Protein AF-G0PKA6-F1 (afdb_monomer)

Radius of gyration: 17.85 Å; Cα contacts (8 Å, |Δi|>4): 257; chains: 1; bounding box: 42×34×49 Å

Structure (mmCIF, N/CA/C/O backbone):
data_AF-G0PKA6-F1
#
_entry.id   AF-G0PKA6-F1
#
loop_
_atom_site.group_PDB
_atom_site.id
_atom_site.type_symbol
_atom_site.label_atom_id
_atom_site.label_alt_id
_atom_site.label_comp_id
_atom_site.label_asym_id
_atom_site.label_entity_id
_atom_site.label_seq_id
_atom_site.pdbx_PDB_ins_code
_atom_site.Cartn_x
_atom_site.Cartn_y
_atom_site.Cartn_z
_atom_site.occupancy
_atom_site.B_iso_or_equiv
_atom_site.auth_seq_id
_atom_site.auth_comp_id
_atom_site.auth_asym_id
_atom_site.auth_atom_id
_atom_site.pdbx_PDB_model_num
ATOM 1 N N . MET A 1 1 ? 7.056 3.929 -0.439 1.00 62.03 1 MET A N 1
ATOM 2 C CA . MET A 1 1 ? 6.923 2.504 -0.046 1.00 62.03 1 MET A CA 1
ATOM 3 C C . MET A 1 1 ? 7.456 1.640 -1.168 1.00 62.03 1 MET A C 1
ATOM 5 O O . MET A 1 1 ? 6.986 1.829 -2.283 1.00 62.03 1 MET A O 1
ATOM 9 N N . ASN A 1 2 ? 8.349 0.700 -0.848 1.00 63.84 2 ASN A N 1
ATOM 10 C CA . ASN A 1 2 ? 8.712 -0.444 -1.685 1.00 63.84 2 ASN A CA 1
ATOM 11 C C . ASN A 1 2 ? 7.593 -1.488 -1.541 1.00 63.84 2 ASN A C 1
ATOM 13 O O . ASN A 1 2 ? 7.493 -2.137 -0.491 1.00 63.84 2 ASN A O 1
ATOM 17 N N . PRO A 1 3 ? 6.667 -1.600 -2.510 1.00 71.62 3 PRO A N 1
ATOM 18 C CA . PRO A 1 3 ? 5.534 -2.492 -2.366 1.00 71.62 3 PRO A CA 1
ATOM 19 C C . PRO A 1 3 ? 6.001 -3.958 -2.376 1.00 71.62 3 PRO A C 1
ATOM 21 O O . PRO A 1 3 ? 6.909 -4.326 -3.129 1.00 71.62 3 PRO A O 1
ATOM 24 N N . PRO A 1 4 ? 5.334 -4.837 -1.614 1.00 77.25 4 PRO A N 1
ATOM 25 C CA . PRO A 1 4 ? 5.363 -6.267 -1.872 1.00 77.25 4 PRO A CA 1
ATOM 26 C C . PRO A 1 4 ? 4.979 -6.545 -3.318 1.00 77.25 4 PRO A C 1
ATOM 28 O O . PRO A 1 4 ? 4.062 -5.912 -3.844 1.00 77.25 4 PRO A O 1
ATOM 31 N N . VAL A 1 5 ? 5.570 -7.579 -3.916 1.00 77.31 5 VAL A N 1
ATOM 32 C CA . VAL A 1 5 ? 5.186 -8.039 -5.264 1.00 77.31 5 VAL A CA 1
ATOM 33 C C . VAL A 1 5 ? 3.672 -8.287 -5.359 1.00 77.31 5 VAL A C 1
ATOM 35 O O . VAL A 1 5 ? 3.045 -7.964 -6.361 1.00 77.31 5 VAL A O 1
ATOM 38 N N . MET A 1 6 ? 3.044 -8.757 -4.276 1.00 78.75 6 MET A N 1
ATOM 39 C CA . MET A 1 6 ? 1.595 -8.994 -4.210 1.00 78.75 6 MET A CA 1
ATOM 40 C C . MET A 1 6 ? 0.718 -7.737 -4.338 1.00 78.75 6 MET A C 1
ATOM 42 O O . MET A 1 6 ? -0.480 -7.877 -4.564 1.00 78.75 6 MET A O 1
ATOM 46 N N . TYR A 1 7 ? 1.261 -6.530 -4.151 1.00 84.25 7 TYR A N 1
ATOM 47 C CA . TYR A 1 7 ? 0.507 -5.276 -4.313 1.00 84.25 7 TYR A CA 1
ATOM 48 C C . TYR A 1 7 ? 0.660 -4.679 -5.709 1.00 84.25 7 TYR A C 1
ATOM 50 O O . TYR A 1 7 ? 0.092 -3.643 -6.021 1.00 84.25 7 TYR A O 1
ATOM 58 N N . THR A 1 8 ? 1.394 -5.341 -6.581 1.00 82.31 8 THR A N 1
ATOM 59 C CA . THR A 1 8 ? 1.688 -4.853 -7.924 1.00 82.31 8 THR A CA 1
ATOM 60 C C . THR A 1 8 ? 1.132 -5.822 -8.954 1.00 82.31 8 THR A C 1
ATOM 62 O O . THR A 1 8 ? 0.669 -6.895 -8.580 1.00 82.31 8 THR A O 1
ATOM 65 N N . TYR A 1 9 ? 1.127 -5.466 -10.234 1.00 83.88 9 TYR A N 1
ATOM 66 C CA . TYR A 1 9 ? 0.543 -6.328 -11.261 1.00 83.88 9 TYR A CA 1
ATOM 67 C C . TYR A 1 9 ? 1.453 -6.503 -12.474 1.00 83.88 9 TYR A C 1
ATOM 69 O O . TYR A 1 9 ? 2.314 -5.669 -12.757 1.00 83.88 9 TYR A O 1
ATOM 77 N N . HIS A 1 10 ? 1.2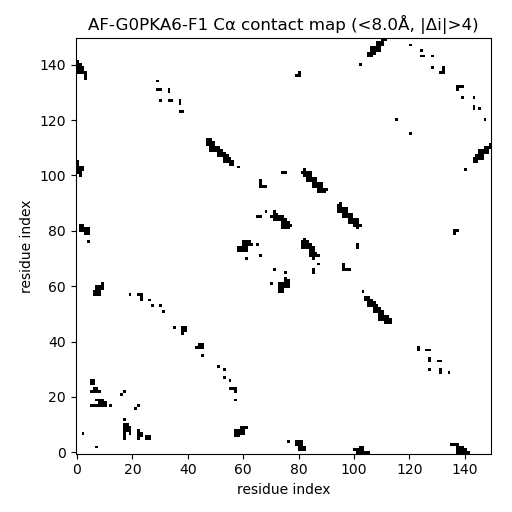73 -7.612 -13.189 1.00 78.50 10 HIS A N 1
ATOM 78 C CA . HIS A 1 10 ? 1.964 -7.878 -14.447 1.00 78.50 10 HIS A CA 1
ATOM 79 C C . HIS A 1 10 ? 1.114 -8.811 -15.308 1.00 78.50 10 HIS A C 1
ATOM 81 O O . HIS A 1 10 ? 0.792 -9.928 -14.903 1.00 78.50 10 HIS A O 1
ATOM 87 N N . GLU A 1 11 ? 0.793 -8.376 -16.523 1.00 67.88 11 GLU A N 1
ATOM 88 C CA . GLU A 1 11 ? -0.236 -9.004 -17.365 1.00 67.88 11 GLU A CA 1
ATOM 89 C C . GLU A 1 11 ? 0.107 -10.433 -17.836 1.00 67.88 11 GLU A C 1
ATOM 91 O O . GLU A 1 11 ? -0.789 -11.198 -18.178 1.00 67.88 11 GLU A O 1
ATOM 96 N N . ASN A 1 12 ? 1.386 -10.831 -17.792 1.00 63.97 12 ASN A N 1
ATOM 97 C CA . ASN A 1 12 ? 1.871 -12.107 -18.345 1.00 63.97 12 ASN A CA 1
ATOM 98 C C . ASN A 1 12 ? 2.467 -13.111 -17.327 1.00 63.97 12 ASN A C 1
ATOM 100 O O . ASN A 1 12 ? 3.247 -13.973 -17.729 1.00 63.97 12 ASN A O 1
ATOM 104 N N . ILE A 1 13 ? 2.159 -13.023 -16.024 1.00 57.66 13 ILE A N 1
ATOM 105 C CA . ILE A 1 13 ? 2.644 -14.013 -15.031 1.00 57.66 13 ILE A CA 1
ATOM 106 C C . ILE A 1 13 ? 1.547 -15.049 -14.725 1.00 57.66 13 ILE A C 1
ATOM 108 O O . ILE A 1 13 ? 0.480 -14.709 -14.217 1.00 57.66 13 ILE A O 1
ATOM 112 N N . THR A 1 14 ? 1.811 -16.329 -15.000 1.00 48.88 14 THR A N 1
ATOM 113 C CA . THR A 1 14 ? 0.993 -17.472 -14.535 1.00 48.88 14 THR A CA 1
ATOM 114 C C . THR A 1 14 ? 1.142 -17.717 -13.010 1.00 48.88 14 THR A C 1
ATOM 116 O O . THR A 1 14 ? 2.187 -17.393 -12.464 1.00 48.88 14 THR A O 1
ATOM 119 N N . PRO A 1 15 ? 0.126 -18.304 -12.334 1.00 47.38 15 PRO A N 1
ATOM 120 C CA . PRO A 1 15 ? -0.284 -18.157 -10.919 1.00 47.38 15 PRO A CA 1
ATOM 121 C C . PRO A 1 15 ? 0.749 -17.959 -9.783 1.00 47.38 15 PRO A C 1
ATOM 123 O O . PRO A 1 15 ? 1.852 -18.492 -9.848 1.00 47.38 15 PRO A O 1
ATOM 126 N N . PRO A 1 16 ? 0.330 -17.325 -8.658 1.00 44.84 16 PRO A N 1
ATOM 127 C CA . PRO A 1 16 ? -1.041 -16.916 -8.342 1.00 44.84 16 PRO A CA 1
ATOM 128 C C . PRO A 1 16 ? -1.265 -15.495 -8.865 1.00 44.84 16 PRO A C 1
ATOM 130 O O . PRO A 1 16 ? -0.544 -14.582 -8.489 1.00 44.84 16 PRO A O 1
ATOM 133 N N . GLN A 1 17 ? -2.190 -15.335 -9.809 1.00 51.94 17 GLN A N 1
ATOM 134 C CA . GLN A 1 17 ? -2.265 -14.188 -10.720 1.00 51.94 17 GLN A CA 1
ATOM 135 C C . GLN A 1 17 ? -2.189 -12.831 -10.001 1.00 51.94 17 GLN A C 1
ATOM 137 O O . GLN A 1 17 ? -2.939 -12.568 -9.066 1.00 51.94 17 GLN A O 1
ATOM 142 N N . VAL A 1 18 ? -1.302 -11.959 -10.484 1.00 66.12 18 VAL A N 1
ATOM 143 C CA . VAL A 1 18 ? -1.181 -10.555 -10.071 1.00 66.12 18 VAL A CA 1
ATOM 144 C C . VAL A 1 18 ? -1.849 -9.701 -11.144 1.00 66.12 18 VAL A C 1
ATOM 146 O O . VAL A 1 18 ? -1.193 -8.983 -11.895 1.00 66.12 18 VAL A O 1
ATOM 149 N N . ASP A 1 19 ? -3.166 -9.867 -11.296 1.00 77.31 19 ASP A N 1
ATOM 150 C CA . ASP A 1 19 ? -3.973 -8.893 -12.027 1.00 77.31 19 ASP A CA 1
ATOM 151 C C . ASP A 1 19 ? -4.146 -7.629 -11.169 1.00 77.31 19 ASP A C 1
ATOM 153 O O . ASP A 1 19 ? -4.027 -7.656 -9.938 1.00 77.31 19 ASP A O 1
ATOM 157 N N . LYS A 1 20 ? -4.408 -6.495 -11.822 1.00 85.75 20 LYS A N 1
ATOM 158 C CA . LYS A 1 20 ? -4.499 -5.199 -11.143 1.00 85.75 20 LYS A CA 1
ATOM 159 C C . LYS A 1 20 ? -5.581 -5.178 -10.058 1.00 85.75 20 LYS A C 1
ATOM 161 O O . LYS A 1 20 ? -5.372 -4.590 -9.000 1.00 85.75 20 LYS A O 1
ATOM 166 N N . ASN A 1 21 ? -6.715 -5.842 -10.274 1.00 87.81 21 ASN A N 1
ATOM 167 C CA . ASN A 1 21 ? -7.798 -5.873 -9.292 1.00 87.81 21 ASN A CA 1
ATOM 168 C C . ASN A 1 21 ? -7.416 -6.722 -8.080 1.00 87.81 21 ASN A C 1
ATOM 170 O O . ASN A 1 21 ? -7.645 -6.303 -6.948 1.00 87.81 21 ASN A O 1
ATOM 174 N N . PHE A 1 22 ? -6.799 -7.883 -8.294 1.00 85.25 22 PHE A N 1
ATOM 175 C CA . PHE A 1 22 ? -6.291 -8.722 -7.218 1.00 85.25 22 PHE A CA 1
ATOM 176 C C . PHE A 1 22 ? -5.294 -7.955 -6.349 1.00 85.25 22 PHE A C 1
ATOM 178 O O . PHE A 1 22 ? -5.468 -7.901 -5.133 1.00 85.25 22 PHE A O 1
ATOM 185 N N . ALA A 1 23 ? -4.305 -7.302 -6.961 1.00 85.75 23 ALA A N 1
ATOM 186 C CA . ALA A 1 23 ? -3.308 -6.501 -6.256 1.00 85.75 23 ALA A CA 1
ATOM 187 C C . ALA A 1 23 ? -3.948 -5.370 -5.428 1.00 85.75 23 ALA A C 1
ATOM 189 O O . ALA A 1 23 ? -3.614 -5.171 -4.256 1.00 85.75 23 ALA A O 1
ATOM 190 N N . TYR A 1 24 ? -4.942 -4.686 -6.005 1.00 88.44 24 TYR A N 1
ATOM 191 C CA . TYR A 1 24 ? -5.721 -3.653 -5.326 1.00 88.44 24 TYR A CA 1
ATOM 192 C C . T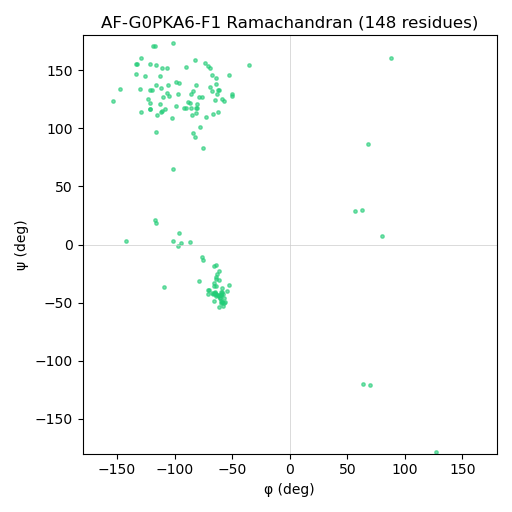YR A 1 24 ? -6.493 -4.195 -4.116 1.00 88.44 24 TYR A C 1
ATOM 194 O O . TYR A 1 24 ? -6.350 -3.689 -2.999 1.00 88.44 24 TYR A O 1
ATOM 202 N N . TYR A 1 25 ? -7.295 -5.247 -4.309 1.00 87.69 25 TYR A N 1
ATOM 203 C CA . TYR A 1 25 ? -8.089 -5.844 -3.234 1.00 87.69 25 TYR A CA 1
ATOM 204 C C . TYR A 1 25 ? -7.211 -6.477 -2.162 1.00 87.69 25 TYR A C 1
ATOM 206 O O . TYR A 1 25 ? -7.557 -6.430 -0.980 1.00 87.69 25 TYR A O 1
ATOM 214 N N . LYS A 1 26 ? -6.056 -7.020 -2.548 1.00 86.69 26 LYS A N 1
ATOM 215 C CA . LYS A 1 26 ? -5.090 -7.579 -1.615 1.00 86.69 26 LYS A CA 1
ATOM 216 C C . LYS A 1 26 ? -4.500 -6.500 -0.714 1.00 86.69 26 LYS A C 1
ATOM 218 O O . LYS A 1 26 ? -4.525 -6.669 0.504 1.00 86.69 26 LYS A O 1
ATOM 223 N N . CYS A 1 27 ? -4.050 -5.384 -1.290 1.00 86.50 27 CYS A N 1
ATOM 224 C CA . CYS A 1 27 ? -3.581 -4.230 -0.525 1.00 86.50 27 CYS A CA 1
ATOM 225 C C . CYS A 1 27 ? -4.672 -3.731 0.437 1.00 86.50 27 CYS A C 1
ATOM 227 O O . CYS A 1 27 ? -4.436 -3.636 1.640 1.00 86.50 27 CYS A O 1
ATOM 229 N N . LYS A 1 28 ? -5.902 -3.525 -0.056 1.00 88.19 28 LYS A N 1
ATOM 230 C CA . LYS A 1 28 ? -7.045 -3.114 0.776 1.00 88.19 28 LYS A CA 1
ATOM 231 C C . LYS A 1 28 ? -7.337 -4.069 1.930 1.00 88.19 28 LYS A C 1
ATOM 233 O O . LYS A 1 28 ? -7.556 -3.620 3.052 1.00 88.19 28 LYS A O 1
ATOM 238 N N . SER A 1 29 ? -7.351 -5.371 1.660 1.00 87.88 29 SER A N 1
ATOM 239 C CA . SER A 1 29 ? -7.608 -6.394 2.674 1.00 87.88 29 SER A CA 1
ATOM 240 C C . SER A 1 29 ? -6.531 -6.393 3.756 1.00 87.88 29 SER A C 1
ATOM 242 O O . SER A 1 29 ? -6.854 -6.500 4.939 1.00 87.88 29 SER A O 1
ATOM 244 N N . ASP A 1 30 ? -5.261 -6.279 3.366 1.00 86.94 30 ASP A N 1
ATOM 245 C CA . ASP A 1 30 ? -4.146 -6.276 4.311 1.00 86.94 30 ASP A CA 1
ATOM 246 C C . ASP A 1 30 ? -4.149 -4.971 5.139 1.00 86.94 30 ASP A C 1
ATOM 248 O O . ASP A 1 30 ? -3.987 -5.033 6.356 1.00 86.94 30 ASP A O 1
ATOM 252 N N . VAL A 1 31 ? -4.466 -3.813 4.536 1.00 85.94 31 VAL A N 1
ATOM 253 C CA . VAL A 1 31 ? -4.681 -2.533 5.249 1.00 85.94 31 VAL A CA 1
ATOM 254 C C . VAL A 1 31 ? -5.819 -2.636 6.262 1.00 85.94 31 VAL A C 1
ATOM 256 O O . VAL A 1 31 ? -5.626 -2.304 7.431 1.00 85.94 31 VAL A O 1
ATOM 259 N N . GLN A 1 32 ? -6.984 -3.144 5.856 1.00 86.62 32 GLN A N 1
ATOM 260 C CA . GLN A 1 32 ? -8.126 -3.317 6.757 1.00 86.62 32 GLN A CA 1
ATOM 261 C C . GLN A 1 32 ? -7.787 -4.243 7.928 1.00 86.62 32 GLN A C 1
ATOM 263 O O . GLN A 1 32 ? -8.137 -3.956 9.072 1.00 86.62 32 GLN A O 1
ATOM 268 N N . SER A 1 33 ? -7.106 -5.357 7.650 1.00 88.19 33 S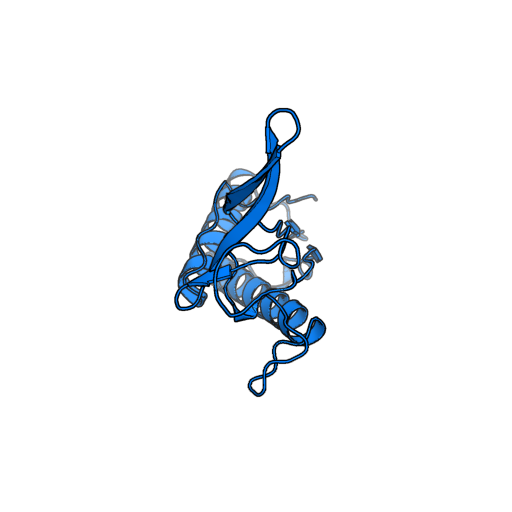ER A N 1
ATOM 269 C CA . SER A 1 33 ? -6.673 -6.297 8.682 1.00 88.19 33 SER A CA 1
ATOM 270 C C . SER A 1 33 ? -5.711 -5.634 9.669 1.00 88.19 33 SER A C 1
ATOM 272 O O . SER A 1 33 ? -5.882 -5.799 10.877 1.00 88.19 33 SER A O 1
ATOM 274 N N . SER A 1 34 ? -4.732 -4.865 9.184 1.00 87.19 34 SER A N 1
ATOM 275 C CA . SER A 1 34 ? -3.795 -4.126 10.038 1.00 87.19 34 SER A CA 1
ATOM 276 C C . SER A 1 34 ? -4.514 -3.113 10.924 1.00 87.19 34 SER A C 1
ATOM 278 O O . SER A 1 34 ? -4.280 -3.102 12.129 1.00 87.19 34 SER A O 1
ATOM 280 N N . ILE A 1 35 ? -5.449 -2.335 10.369 1.00 84.19 35 ILE A N 1
ATOM 281 C CA . ILE A 1 35 ? -6.277 -1.397 11.142 1.00 84.19 35 ILE A CA 1
ATOM 282 C C . ILE A 1 35 ? -7.048 -2.145 12.228 1.00 84.19 35 ILE A C 1
ATOM 284 O O . ILE A 1 35 ? -6.919 -1.813 13.400 1.00 84.19 35 ILE A O 1
ATOM 288 N N . ASN A 1 36 ? -7.782 -3.203 11.877 1.00 86.06 36 ASN A N 1
ATOM 289 C CA . ASN A 1 36 ? -8.582 -3.955 12.846 1.00 86.06 36 ASN A CA 1
ATOM 290 C C . ASN A 1 36 ? -7.729 -4.527 13.988 1.00 86.06 36 ASN A C 1
ATOM 292 O O . ASN A 1 36 ? -8.141 -4.471 15.145 1.00 86.06 36 ASN A O 1
ATOM 296 N N . GLN A 1 37 ? -6.538 -5.051 13.680 1.00 86.69 37 GLN A N 1
ATOM 297 C CA . GLN A 1 37 ? -5.614 -5.558 14.697 1.00 86.69 37 GLN A CA 1
ATOM 298 C C . GLN A 1 37 ? -5.123 -4.451 15.629 1.00 86.69 37 GLN A C 1
ATOM 300 O O . GLN A 1 37 ? -5.055 -4.655 16.839 1.00 86.69 37 GLN A O 1
ATOM 305 N N . VAL A 1 38 ? -4.782 -3.287 15.078 1.00 85.62 38 VAL A N 1
ATOM 306 C CA . VAL A 1 38 ? -4.317 -2.137 15.857 1.00 85.62 38 VAL A CA 1
ATOM 307 C C . VAL A 1 38 ? -5.440 -1.597 16.744 1.00 85.62 38 VAL A C 1
ATOM 309 O O . VAL A 1 38 ? -5.217 -1.361 17.929 1.00 85.62 38 VAL A O 1
ATOM 312 N N . LEU A 1 39 ? -6.666 -1.486 16.231 1.00 83.88 39 LEU A N 1
ATOM 313 C CA . LEU A 1 39 ? -7.825 -1.062 17.021 1.00 83.88 39 LEU A CA 1
ATOM 314 C C . LEU A 1 39 ? -8.104 -2.017 18.183 1.00 83.88 39 LEU A C 1
ATOM 316 O O . LEU A 1 39 ? -8.243 -1.575 19.322 1.00 83.88 39 LEU A O 1
ATOM 320 N N . GLN A 1 40 ? -8.091 -3.327 17.924 1.00 85.19 40 GLN A N 1
ATOM 321 C CA . GLN A 1 40 ? -8.250 -4.343 18.967 1.00 85.19 40 GLN A CA 1
ATOM 322 C C . GLN A 1 40 ? -7.135 -4.274 20.016 1.00 85.19 40 GLN A C 1
ATOM 324 O O . GLN A 1 40 ? -7.421 -4.328 21.210 1.00 85.19 40 GLN A O 1
ATOM 329 N N . ALA A 1 41 ? -5.877 -4.108 19.593 1.00 85.69 41 ALA A N 1
ATOM 330 C CA . ALA A 1 41 ? -4.737 -3.986 20.503 1.00 85.69 41 ALA A CA 1
ATOM 331 C C . ALA A 1 41 ? -4.846 -2.762 21.429 1.00 85.69 41 ALA A C 1
ATOM 333 O O . ALA A 1 41 ? -4.387 -2.810 22.567 1.00 85.69 41 ALA A O 1
ATOM 334 N N . ASN A 1 42 ? -5.496 -1.694 20.962 1.00 82.94 42 ASN A N 1
ATOM 335 C CA . ASN A 1 42 ? -5.718 -0.465 21.723 1.00 82.94 42 ASN A CA 1
ATOM 336 C C . ASN A 1 42 ? -7.102 -0.416 22.401 1.00 82.94 42 ASN A C 1
ATOM 338 O O . ASN A 1 42 ? -7.482 0.619 22.938 1.00 82.94 42 ASN A O 1
ATOM 342 N N . SER A 1 43 ? -7.849 -1.530 22.413 1.00 83.75 43 SER A N 1
ATOM 343 C CA . SER A 1 43 ? -9.199 -1.624 22.998 1.00 83.75 43 SER A CA 1
ATOM 344 C C . SER A 1 43 ? -10.208 -0.618 22.422 1.00 83.75 43 SER A C 1
ATOM 346 O O . SER A 1 43 ? -11.150 -0.222 23.107 1.00 83.75 43 SER A O 1
ATOM 348 N N . ILE A 1 44 ? -10.030 -0.215 21.160 1.00 78.69 44 ILE A N 1
ATOM 349 C CA . ILE A 1 44 ? -10.964 0.653 20.439 1.00 78.69 44 ILE A CA 1
ATOM 350 C C . ILE A 1 44 ? -12.021 -0.233 19.765 1.00 78.69 44 ILE A C 1
ATOM 352 O O . ILE A 1 44 ? -11.662 -1.117 18.977 1.00 78.69 44 ILE A O 1
ATOM 356 N N . PRO A 1 45 ? -13.319 -0.028 20.046 1.00 78.69 45 PRO A N 1
ATOM 357 C CA . PRO A 1 45 ? -14.381 -0.778 19.393 1.00 78.69 45 PRO A CA 1
ATOM 358 C C . PRO A 1 45 ? -14.378 -0.547 17.876 1.00 78.69 45 PRO A C 1
ATOM 360 O O . PRO A 1 45 ? -14.321 0.585 17.403 1.00 78.69 45 PRO A O 1
ATOM 363 N N . LEU A 1 46 ? -14.476 -1.620 17.084 1.00 77.31 46 LEU A N 1
ATOM 364 C CA . LEU A 1 46 ? -14.469 -1.519 15.615 1.00 77.31 46 LEU A CA 1
ATOM 365 C C . LEU A 1 46 ? -15.665 -0.725 15.067 1.00 77.31 46 LEU A C 1
ATOM 367 O O . LEU A 1 46 ? -15.591 -0.175 13.976 1.00 77.31 46 LEU A O 1
ATOM 371 N N . ASN A 1 47 ? -16.765 -0.678 15.818 1.00 79.19 47 ASN A N 1
ATOM 372 C CA . ASN A 1 47 ? -17.966 0.085 15.489 1.00 79.19 47 ASN A CA 1
ATOM 373 C C . ASN A 1 47 ? -17.819 1.590 15.747 1.00 79.19 47 ASN A C 1
ATOM 375 O O . ASN A 1 47 ? -18.691 2.331 15.313 1.00 79.19 47 ASN A O 1
ATOM 379 N N . ASP A 1 48 ? -16.760 2.034 16.428 1.00 72.31 48 ASP A N 1
ATOM 380 C CA . ASP A 1 48 ? -16.494 3.458 16.663 1.00 72.31 48 ASP A CA 1
ATOM 381 C C . ASP A 1 48 ? -15.715 4.097 15.503 1.00 72.31 48 ASP A C 1
ATOM 383 O O . ASP A 1 48 ? -15.386 5.282 15.551 1.00 72.31 48 ASP A O 1
ATOM 387 N N . ILE A 1 49 ? -15.423 3.332 14.447 1.00 74.00 49 ILE A N 1
ATOM 388 C CA . ILE A 1 49 ? -14.672 3.774 13.275 1.00 74.00 49 ILE A CA 1
ATOM 389 C C . ILE A 1 49 ? -15.425 3.413 11.994 1.00 74.00 49 ILE A C 1
ATOM 391 O O . ILE A 1 49 ? -15.906 2.295 11.814 1.00 74.00 49 ILE A O 1
ATOM 395 N N . ASN A 1 50 ? -15.505 4.377 11.078 1.00 75.19 50 ASN A N 1
ATOM 396 C CA . ASN A 1 50 ? -16.025 4.151 9.738 1.00 75.19 50 ASN A CA 1
ATOM 397 C C . ASN A 1 50 ? -15.063 3.269 8.930 1.00 75.19 50 ASN A C 1
ATOM 399 O O . ASN A 1 50 ? -13.847 3.335 9.136 1.00 75.19 50 ASN A O 1
ATOM 403 N N . PRO A 1 51 ? -15.569 2.489 7.957 1.00 76.56 51 PRO A N 1
ATOM 404 C CA . PRO A 1 51 ? -14.712 1.752 7.042 1.00 76.56 51 PRO A CA 1
ATOM 405 C C . PRO A 1 51 ? -13.637 2.670 6.432 1.00 76.56 51 PRO A C 1
ATOM 407 O O . PRO A 1 51 ? -13.975 3.735 5.908 1.00 76.56 51 PRO A O 1
ATOM 410 N N . PRO A 1 52 ? -12.351 2.290 6.503 1.00 79.75 52 PRO A N 1
ATOM 411 C CA . PRO A 1 52 ? -11.261 3.118 6.024 1.00 79.75 52 PRO A CA 1
ATOM 412 C C . PRO A 1 52 ? -11.350 3.318 4.513 1.00 79.75 52 PRO A C 1
ATOM 414 O O . PRO A 1 52 ? -11.589 2.382 3.742 1.00 79.75 52 PRO A O 1
ATOM 417 N N . THR A 1 53 ? -11.087 4.546 4.079 1.00 83.06 53 THR A N 1
ATOM 418 C CA . THR A 1 53 ? -10.900 4.843 2.662 1.00 83.06 53 THR A CA 1
ATOM 419 C C . THR A 1 53 ? -9.441 4.592 2.311 1.00 83.06 53 THR A C 1
ATOM 421 O O . THR A 1 53 ? -8.541 5.225 2.853 1.00 83.06 53 THR A O 1
ATOM 424 N N . VAL A 1 54 ? -9.206 3.636 1.413 1.00 82.94 54 VAL A N 1
ATOM 425 C CA . VAL A 1 54 ? -7.866 3.290 0.924 1.00 82.94 54 VAL A CA 1
ATOM 426 C C . VAL A 1 54 ? -7.753 3.719 -0.530 1.00 82.94 54 VAL A C 1
ATOM 428 O O . VAL A 1 54 ? -8.441 3.166 -1.398 1.00 82.94 54 VAL A O 1
ATOM 431 N N . THR A 1 55 ? -6.869 4.679 -0.777 1.00 85.00 55 THR A N 1
ATOM 432 C CA . THR A 1 55 ? -6.507 5.154 -2.111 1.00 85.00 55 THR A CA 1
ATOM 433 C C . THR A 1 55 ? -5.164 4.541 -2.476 1.00 85.00 55 THR A C 1
ATOM 435 O O . THR A 1 55 ? -4.128 4.874 -1.897 1.00 85.00 55 THR A O 1
ATOM 438 N N . TYR A 1 56 ? -5.206 3.602 -3.416 1.00 85.69 56 TYR A N 1
ATOM 439 C CA . TYR A 1 56 ? -4.052 2.853 -3.887 1.00 85.69 56 TYR A CA 1
ATOM 440 C C . TYR A 1 56 ? -4.229 2.517 -5.360 1.00 85.69 56 TYR A C 1
ATOM 442 O O . TYR A 1 56 ? -5.290 2.028 -5.745 1.00 85.69 56 TYR A O 1
ATOM 450 N N . GLU A 1 57 ? -3.186 2.739 -6.150 1.00 87.44 57 GLU A N 1
ATOM 451 C CA . GLU A 1 57 ? -3.123 2.289 -7.534 1.00 87.44 57 GLU A CA 1
ATOM 452 C C . GLU A 1 57 ? -1.991 1.260 -7.653 1.00 87.44 57 GLU A C 1
ATOM 454 O O . GLU A 1 57 ? -0.821 1.628 -7.505 1.00 87.44 57 GLU A O 1
ATOM 459 N N . PRO A 1 58 ? -2.308 -0.028 -7.888 1.00 86.31 58 PRO A N 1
ATOM 460 C CA . PRO A 1 58 ? -1.293 -1.052 -8.084 1.00 86.31 58 PRO A CA 1
ATOM 461 C C . PRO A 1 58 ? -0.413 -0.681 -9.273 1.00 86.31 58 PRO A C 1
ATOM 463 O O . PRO A 1 58 ? -0.942 -0.463 -10.367 1.00 86.31 58 PRO A O 1
ATOM 466 N N . PRO A 1 59 ? 0.912 -0.610 -9.107 1.00 83.31 59 PRO A N 1
ATOM 467 C CA . PRO A 1 59 ? 1.792 -0.285 -10.209 1.00 83.31 59 PRO A CA 1
ATOM 468 C C . PRO A 1 59 ? 2.081 -1.526 -11.063 1.00 83.31 59 PRO A C 1
ATOM 470 O O . PRO A 1 59 ? 1.985 -2.667 -10.597 1.00 83.31 59 PRO A O 1
ATOM 473 N N . HIS A 1 60 ? 2.491 -1.295 -12.308 1.00 82.44 60 HIS A N 1
ATOM 474 C CA . HIS A 1 60 ? 2.918 -2.367 -13.201 1.00 82.44 60 HIS A CA 1
ATOM 475 C C . HIS A 1 60 ? 4.377 -2.760 -12.918 1.00 82.44 60 HIS A C 1
ATOM 477 O O . HIS A 1 60 ? 5.245 -1.897 -12.757 1.00 82.44 60 HIS A O 1
ATOM 483 N N . LEU A 1 61 ? 4.665 -4.060 -12.908 1.00 79.69 61 LEU A N 1
ATOM 484 C CA . LEU A 1 61 ? 6.014 -4.596 -12.720 1.00 79.69 61 LEU A CA 1
ATOM 485 C C . LEU A 1 61 ? 6.687 -5.050 -14.000 1.00 79.69 61 LEU A C 1
ATOM 487 O O . LEU A 1 61 ? 6.079 -5.155 -15.060 1.00 79.69 61 LEU A O 1
ATOM 491 N N . GLN A 1 62 ? 7.953 -5.403 -13.863 1.00 74.25 62 GLN A N 1
ATOM 492 C CA . GLN A 1 62 ? 8.688 -6.223 -14.796 1.00 74.25 62 GLN A CA 1
ATOM 493 C C . GLN A 1 62 ? 9.474 -7.309 -14.056 1.00 74.25 62 GLN A C 1
ATOM 495 O O . GLN A 1 62 ? 9.997 -7.096 -12.964 1.00 74.25 62 GLN A O 1
ATOM 500 N N . ILE A 1 63 ? 9.605 -8.469 -14.702 1.00 69.88 63 ILE A N 1
ATOM 501 C CA . ILE A 1 63 ? 10.499 -9.550 -14.281 1.00 69.88 63 ILE A CA 1
ATOM 502 C C . ILE A 1 63 ? 11.621 -9.675 -15.319 1.00 69.88 63 ILE A C 1
ATOM 504 O O . ILE A 1 63 ? 11.345 -10.040 -16.459 1.00 69.88 63 ILE A O 1
ATOM 508 N N . GLY A 1 64 ? 12.876 -9.385 -14.958 1.00 61.47 64 GLY A N 1
ATOM 509 C CA . GLY A 1 64 ? 14.035 -9.608 -15.843 1.00 61.47 64 GLY A CA 1
ATOM 510 C C . GLY A 1 64 ? 14.946 -8.389 -16.055 1.00 61.47 64 GLY A C 1
ATOM 511 O O . GLY A 1 64 ? 14.720 -7.358 -15.428 1.00 61.47 64 GLY A O 1
ATOM 512 N N . PRO A 1 65 ? 16.007 -8.521 -16.885 1.00 59.00 65 PRO A N 1
ATOM 513 C CA . PRO A 1 65 ? 17.272 -7.804 -16.728 1.00 59.00 65 PRO A CA 1
ATOM 514 C C . PRO A 1 65 ? 17.111 -6.290 -16.836 1.00 59.00 65 PRO A C 1
ATOM 516 O O . PRO A 1 65 ? 16.440 -5.769 -17.728 1.00 59.00 65 PRO A O 1
ATOM 519 N N . ALA A 1 66 ? 17.733 -5.622 -15.869 1.00 62.69 66 ALA A N 1
ATOM 520 C CA . ALA A 1 66 ? 17.531 -4.224 -15.554 1.00 62.69 66 ALA A CA 1
ATOM 521 C C . ALA A 1 66 ? 18.034 -3.291 -16.666 1.00 62.69 66 ALA A C 1
ATOM 523 O O . ALA A 1 66 ? 19.167 -3.412 -17.129 1.00 62.69 66 ALA A O 1
ATOM 524 N N . CYS A 1 67 ? 17.161 -2.340 -17.011 1.00 65.88 67 CYS A N 1
ATOM 525 C CA . CYS A 1 67 ? 17.369 -1.175 -17.869 1.00 65.88 67 CYS A CA 1
ATOM 526 C C . CYS A 1 67 ? 17.605 -1.429 -19.369 1.00 65.88 67 CYS A C 1
ATOM 528 O O . CYS A 1 67 ? 18.729 -1.430 -19.862 1.00 65.88 67 CYS A O 1
ATOM 530 N N . ASN A 1 68 ? 16.498 -1.531 -20.116 1.00 68.94 68 ASN A N 1
ATOM 531 C CA . ASN A 1 68 ? 16.451 -1.224 -21.549 1.00 68.94 68 ASN A CA 1
ATOM 532 C C . ASN A 1 68 ? 15.482 -0.041 -21.796 1.00 68.94 68 ASN A C 1
ATOM 534 O O . ASN A 1 68 ? 14.705 0.316 -20.908 1.00 68.94 68 ASN A O 1
ATOM 538 N N . GLU A 1 69 ? 15.454 0.509 -23.015 1.00 67.12 69 GLU A N 1
ATOM 539 C CA . GLU A 1 69 ? 14.570 1.638 -23.383 1.00 67.12 69 GLU A CA 1
ATOM 540 C C . GLU A 1 69 ? 13.064 1.333 -23.248 1.00 67.12 69 GLU A C 1
ATOM 542 O O . GLU A 1 69 ? 12.232 2.222 -23.107 1.00 67.12 69 GLU A O 1
ATOM 547 N N . THR A 1 70 ? 12.681 0.058 -23.294 1.00 69.31 70 THR A N 1
ATOM 548 C CA . THR A 1 70 ? 11.296 -0.416 -23.140 1.00 69.31 70 THR A CA 1
ATOM 549 C C . THR A 1 70 ? 10.817 -0.383 -21.681 1.00 69.31 70 THR A C 1
ATOM 551 O O . THR A 1 70 ? 9.621 -0.533 -21.423 1.00 69.31 70 THR A O 1
ATOM 554 N N . PHE A 1 71 ? 11.727 -0.213 -20.719 1.00 70.25 71 PHE A N 1
ATOM 555 C CA . PHE A 1 71 ? 11.481 -0.463 -19.296 1.00 70.25 71 PHE A CA 1
ATOM 556 C C . PHE A 1 71 ? 11.570 0.777 -18.404 1.00 70.25 71 PHE A C 1
ATOM 558 O O . PHE A 1 71 ? 11.652 0.669 -17.180 1.00 70.25 71 PHE A O 1
ATOM 565 N N . VAL A 1 72 ? 11.483 1.960 -19.005 1.00 70.88 72 VAL A N 1
ATOM 566 C CA . VAL A 1 72 ? 11.425 3.232 -18.285 1.00 70.88 72 VAL A CA 1
ATOM 567 C C . VAL A 1 72 ? 10.121 3.281 -17.473 1.00 70.88 72 VAL A C 1
ATOM 569 O O . VAL A 1 72 ? 9.042 3.111 -18.038 1.00 70.88 72 VAL A O 1
ATOM 572 N N . THR A 1 73 ? 10.212 3.495 -16.156 1.00 73.56 73 THR A N 1
ATOM 573 C CA . THR A 1 73 ? 9.130 3.604 -15.143 1.00 73.56 73 THR A CA 1
ATOM 574 C C . THR A 1 73 ? 8.491 2.312 -14.595 1.00 73.56 73 THR A C 1
ATOM 576 O O . THR A 1 73 ? 7.524 2.388 -13.833 1.00 73.56 73 THR A O 1
ATOM 579 N N . ARG A 1 74 ? 9.008 1.116 -14.923 1.00 79.00 74 ARG A N 1
ATOM 580 C CA . ARG A 1 74 ? 8.477 -0.159 -14.387 1.00 79.00 74 ARG A CA 1
ATOM 581 C C . ARG A 1 74 ? 9.254 -0.649 -13.168 1.00 79.00 74 ARG A C 1
ATOM 583 O O . ARG A 1 74 ? 10.481 -0.632 -13.162 1.00 79.00 74 ARG A O 1
ATOM 590 N N . GLY A 1 75 ? 8.531 -1.160 -12.169 1.00 79.25 75 GLY A N 1
ATOM 591 C CA . GLY A 1 75 ? 9.128 -1.716 -10.953 1.00 79.25 75 GLY A CA 1
ATOM 592 C C . GLY A 1 75 ? 9.873 -3.033 -11.200 1.00 79.25 75 GLY A C 1
ATOM 593 O O . GLY A 1 75 ? 9.358 -3.927 -11.872 1.00 79.25 75 GLY A O 1
ATOM 594 N N . ILE A 1 76 ? 11.064 -3.160 -10.620 1.00 78.00 76 ILE A N 1
ATOM 595 C CA . ILE A 1 76 ? 11.974 -4.304 -10.698 1.00 78.00 76 ILE A CA 1
ATOM 596 C C . ILE A 1 76 ? 11.909 -5.080 -9.382 1.00 78.00 76 ILE A C 1
ATOM 598 O O . ILE A 1 76 ? 12.059 -4.517 -8.293 1.00 78.00 76 ILE A O 1
ATOM 602 N N . VAL A 1 77 ? 11.681 -6.387 -9.503 1.00 77.00 77 VAL A N 1
ATOM 603 C CA . VAL A 1 77 ? 11.544 -7.310 -8.372 1.00 77.00 77 VAL A CA 1
ATOM 604 C C . VAL A 1 77 ? 12.906 -7.815 -7.906 1.00 77.00 77 VAL A C 1
ATOM 606 O O . VAL A 1 77 ? 13.666 -8.366 -8.700 1.00 77.00 77 VAL A O 1
ATOM 609 N N . GLU A 1 78 ? 13.158 -7.726 -6.601 1.00 72.06 78 GLU A N 1
ATOM 610 C CA . GLU A 1 78 ? 14.269 -8.397 -5.926 1.00 72.06 78 GLU A CA 1
ATOM 611 C C . GLU A 1 78 ? 13.727 -9.165 -4.709 1.00 72.06 78 GLU A C 1
ATOM 613 O O . GLU A 1 78 ? 13.172 -8.595 -3.764 1.00 72.06 78 GLU A O 1
ATOM 618 N N . GLY A 1 79 ? 13.819 -10.497 -4.754 1.00 73.12 79 GLY A N 1
ATOM 619 C CA . GLY A 1 79 ? 13.191 -11.362 -3.755 1.00 73.12 79 GLY A CA 1
ATOM 620 C C . GLY A 1 79 ? 11.660 -11.249 -3.769 1.00 73.12 79 GLY A C 1
ATOM 621 O O . GLY A 1 79 ? 11.020 -11.560 -4.772 1.00 73.12 79 GLY A O 1
ATOM 622 N N . SER A 1 80 ? 11.066 -10.842 -2.643 1.00 70.56 80 SER A N 1
ATOM 623 C CA . SER A 1 80 ? 9.609 -10.687 -2.469 1.00 70.56 80 SER A CA 1
ATOM 624 C C . SER A 1 80 ? 9.110 -9.240 -2.565 1.00 70.56 80 SER A C 1
ATOM 626 O O . SER A 1 80 ? 7.913 -8.995 -2.370 1.00 70.56 80 SER A O 1
ATOM 628 N N . ALA A 1 81 ? 10.000 -8.285 -2.843 1.00 72.69 81 ALA A N 1
ATOM 629 C CA . ALA A 1 81 ? 9.701 -6.857 -2.856 1.00 72.69 81 ALA A CA 1
ATOM 630 C C . ALA A 1 81 ? 10.174 -6.189 -4.153 1.00 72.69 81 ALA A C 1
ATOM 632 O O . ALA A 1 81 ? 10.991 -6.724 -4.905 1.00 72.69 81 ALA A O 1
ATOM 633 N N . VAL A 1 82 ? 9.606 -5.019 -4.422 1.00 77.38 82 VAL A N 1
ATOM 634 C CA . VAL A 1 82 ? 9.915 -4.205 -5.596 1.00 77.38 82 VAL A CA 1
ATOM 635 C C . VAL A 1 82 ? 10.698 -2.998 -5.116 1.00 77.38 82 VAL A C 1
ATOM 637 O O . VAL A 1 82 ? 10.179 -2.208 -4.330 1.00 77.38 82 VAL A O 1
ATOM 640 N N . TRP A 1 83 ? 11.942 -2.879 -5.566 1.00 73.88 83 TRP A N 1
ATOM 641 C CA . TRP A 1 83 ? 12.892 -1.923 -4.990 1.00 73.88 83 TRP A CA 1
ATOM 642 C C . TRP A 1 83 ? 13.209 -0.762 -5.917 1.00 73.88 83 TRP A C 1
ATOM 644 O O . TRP A 1 83 ? 13.355 0.368 -5.457 1.00 73.88 83 TRP A O 1
ATOM 654 N N . TYR A 1 84 ? 13.285 -1.022 -7.221 1.00 78.88 84 TYR A N 1
ATOM 655 C CA . TYR A 1 84 ? 13.808 -0.056 -8.182 1.00 78.88 84 TYR A CA 1
ATOM 656 C C . TYR A 1 84 ? 12.921 0.069 -9.410 1.00 78.88 84 TYR A C 1
ATOM 658 O O . TYR A 1 84 ? 12.197 -0.856 -9.753 1.00 78.88 84 TYR A O 1
ATOM 666 N N . THR A 1 85 ? 12.984 1.208 -10.081 1.00 82.38 85 THR A N 1
ATOM 667 C CA . THR A 1 85 ? 12.538 1.376 -11.462 1.00 82.38 85 THR A CA 1
ATOM 668 C C . THR A 1 85 ? 13.704 1.861 -12.299 1.00 82.38 85 THR A C 1
ATOM 670 O O . THR A 1 85 ? 14.641 2.457 -11.778 1.00 82.38 85 THR A O 1
ATOM 673 N N . CYS A 1 86 ? 13.652 1.601 -13.599 1.00 79.62 86 CYS A N 1
ATOM 674 C CA . CYS A 1 86 ? 14.563 2.242 -14.530 1.00 79.62 86 CYS A CA 1
ATOM 675 C C . CYS A 1 86 ? 14.006 3.615 -14.927 1.00 79.62 86 CYS A C 1
ATOM 677 O O . CYS A 1 86 ? 12.830 3.713 -15.275 1.00 79.62 86 CYS A O 1
ATOM 679 N N . GLU A 1 87 ? 14.816 4.664 -14.891 1.00 79.38 87 GLU A N 1
ATOM 680 C CA . GLU A 1 87 ? 14.443 6.006 -15.339 1.00 79.38 87 GLU A CA 1
ATOM 681 C C . GLU A 1 87 ? 15.395 6.462 -16.450 1.00 79.38 87 GLU A C 1
ATOM 683 O O . GLU A 1 87 ? 16.610 6.277 -16.355 1.00 79.38 87 GLU A O 1
ATOM 688 N N . GLU A 1 88 ? 14.837 7.000 -17.540 1.00 79.19 88 GLU A N 1
ATOM 689 C CA . GLU A 1 88 ? 15.628 7.585 -18.622 1.00 79.19 88 GLU A CA 1
ATOM 690 C C . GLU A 1 88 ? 16.071 8.978 -18.189 1.00 79.19 88 GLU A C 1
ATOM 692 O O . GLU A 1 88 ? 15.254 9.829 -17.837 1.00 79.19 88 GLU A O 1
ATOM 697 N N . LYS A 1 89 ? 17.372 9.218 -18.273 1.00 79.75 89 LYS A N 1
ATOM 698 C CA . LYS A 1 89 ? 17.986 10.508 -18.017 1.00 79.75 89 LYS A CA 1
ATOM 699 C C . LYS A 1 89 ? 18.705 10.974 -19.266 1.00 79.75 89 LYS A C 1
ATOM 701 O O . LYS A 1 89 ? 19.469 10.237 -19.882 1.00 79.75 89 LYS A O 1
ATOM 706 N N . THR A 1 90 ? 18.490 12.228 -19.635 1.00 79.25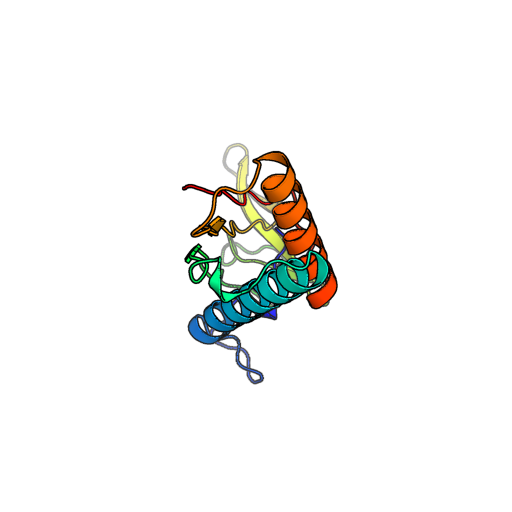 90 THR A N 1
ATOM 707 C CA . THR A 1 90 ? 19.225 12.845 -20.737 1.00 79.25 90 THR A CA 1
ATOM 708 C C . THR A 1 90 ? 20.465 13.547 -20.192 1.00 79.25 90 THR A C 1
ATOM 710 O O . THR A 1 90 ? 20.351 14.492 -19.410 1.00 79.25 90 THR A O 1
ATOM 713 N N . VAL A 1 91 ? 21.651 13.100 -20.611 1.00 77.50 91 VAL A N 1
ATOM 714 C CA . VAL A 1 91 ? 22.936 13.735 -20.285 1.00 77.50 91 VAL A CA 1
ATOM 715 C C . VAL A 1 91 ? 23.556 14.242 -21.588 1.00 77.50 91 VAL A C 1
ATOM 717 O O . VAL A 1 91 ? 24.160 13.497 -22.356 1.00 77.50 91 VAL A O 1
ATOM 720 N N . GLY A 1 92 ? 23.358 15.532 -21.877 1.00 82.25 92 GLY A N 1
ATOM 721 C CA . GLY A 1 92 ? 23.729 16.113 -23.172 1.00 82.25 92 GLY A CA 1
ATOM 722 C C . GLY A 1 92 ? 22.822 15.605 -24.299 1.00 82.25 92 GLY A C 1
ATOM 723 O O . GLY A 1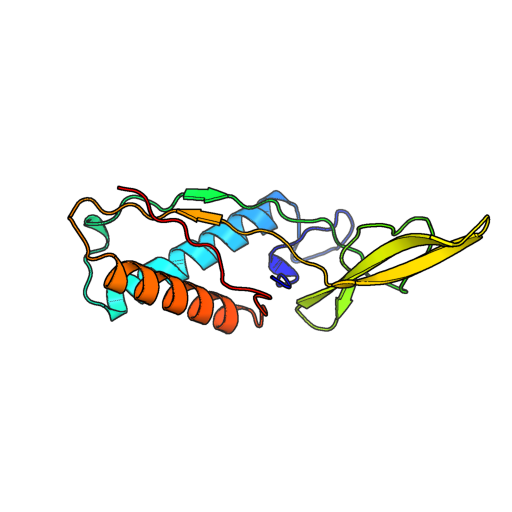 92 ? 21.612 15.795 -24.235 1.00 82.25 92 GLY A O 1
ATOM 724 N N . GLU A 1 93 ? 23.400 14.970 -25.323 1.00 81.69 93 GLU A N 1
ATOM 725 C CA . GLU A 1 93 ? 22.659 14.333 -26.433 1.00 81.69 93 GLU A CA 1
ATOM 726 C C . GLU A 1 93 ? 22.466 12.816 -26.238 1.00 81.69 93 GLU A C 1
ATOM 728 O O . GLU A 1 93 ? 21.831 12.157 -27.062 1.00 81.69 93 GLU A O 1
ATOM 733 N N . THR A 1 94 ? 22.995 12.249 -25.149 1.00 79.44 94 THR A N 1
ATOM 734 C CA . THR A 1 94 ? 22.948 10.809 -24.871 1.00 79.44 94 THR A CA 1
ATOM 735 C C . THR A 1 94 ? 21.821 10.479 -23.894 1.00 79.44 94 THR A C 1
ATOM 737 O O . THR A 1 94 ? 21.596 11.191 -22.911 1.00 79.44 94 THR A O 1
ATOM 740 N N . LYS A 1 95 ? 21.125 9.365 -24.150 1.00 78.69 95 LYS A N 1
ATOM 741 C CA . LYS A 1 95 ? 20.200 8.745 -23.196 1.00 78.69 95 LYS A CA 1
ATOM 742 C C . LYS A 1 95 ? 20.966 7.798 -22.281 1.00 78.69 95 LYS A C 1
ATOM 744 O O . LYS A 1 95 ? 21.594 6.852 -22.753 1.00 78.69 95 LYS A O 1
ATOM 749 N N . GLU A 1 96 ? 20.897 8.052 -20.985 1.00 81.19 96 GLU A N 1
ATOM 750 C CA . GLU A 1 96 ? 21.395 7.173 -19.934 1.00 81.19 96 GLU A CA 1
ATOM 751 C C . GL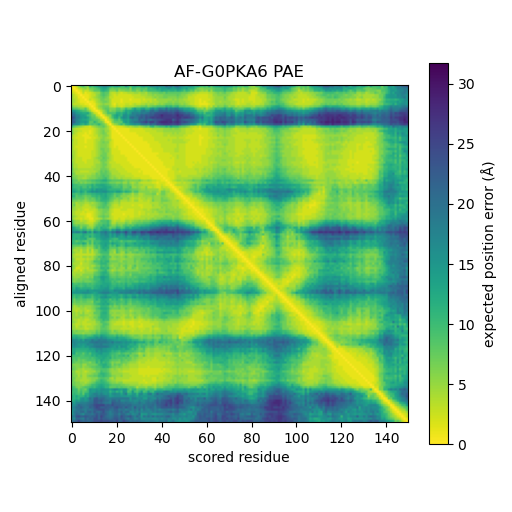U A 1 96 ? 20.208 6.592 -19.159 1.00 81.19 96 GLU A C 1
ATOM 753 O O . GLU A 1 96 ? 19.142 7.201 -19.083 1.00 81.19 96 GLU A O 1
ATOM 758 N N . TYR A 1 97 ? 20.381 5.401 -18.593 1.00 80.44 97 TYR A N 1
ATOM 759 C CA . TYR A 1 97 ? 19.340 4.709 -17.838 1.00 80.44 97 TYR A CA 1
ATOM 760 C C . TYR A 1 97 ? 19.847 4.457 -16.421 1.00 80.44 97 TYR A C 1
ATOM 762 O O . TYR A 1 97 ? 20.834 3.741 -16.241 1.00 80.44 97 TYR A O 1
ATOM 770 N N . GLU A 1 98 ? 19.194 5.056 -15.425 1.00 79.25 98 GLU A N 1
ATOM 771 C CA . GLU A 1 98 ? 19.559 4.909 -14.014 1.00 79.25 98 GLU A CA 1
ATOM 772 C C . GLU A 1 98 ? 18.485 4.147 -13.231 1.00 79.25 98 GLU A C 1
ATOM 774 O O . GLU A 1 98 ? 17.290 4.247 -13.509 1.00 79.25 98 GLU A O 1
ATOM 779 N N . LEU A 1 99 ? 18.922 3.347 -12.255 1.00 80.44 99 LEU A N 1
ATOM 780 C CA . LEU A 1 99 ? 18.019 2.708 -11.302 1.00 80.44 99 LEU A CA 1
ATOM 781 C C . LEU A 1 99 ? 17.645 3.720 -10.219 1.00 80.44 99 LEU A C 1
ATOM 783 O O . LEU A 1 99 ? 18.516 4.210 -9.500 1.00 80.44 99 LEU A O 1
ATOM 787 N N . THR A 1 100 ? 16.354 3.999 -10.075 1.00 80.56 100 THR A N 1
ATOM 788 C CA . THR A 1 100 ? 15.806 4.876 -9.034 1.00 80.56 100 THR A CA 1
ATOM 789 C C . THR A 1 100 ? 14.892 4.093 -8.098 1.00 80.56 100 THR A C 1
ATOM 791 O O . THR A 1 100 ? 14.360 3.046 -8.464 1.00 80.56 100 THR A O 1
ATOM 794 N N . ASN A 1 101 ? 14.733 4.552 -6.852 1.00 79.00 101 ASN A N 1
ATOM 795 C CA . ASN A 1 101 ? 13.902 3.856 -5.864 1.00 79.00 101 ASN A CA 1
ATOM 796 C C . ASN A 1 101 ? 12.436 3.811 -6.313 1.00 79.00 101 ASN A C 1
ATOM 798 O O . ASN A 1 101 ? 11.831 4.844 -6.608 1.00 79.00 101 ASN A O 1
ATOM 802 N N . PHE A 1 102 ? 11.846 2.620 -6.293 1.00 77.56 102 PHE A N 1
ATOM 803 C CA . PHE A 1 102 ? 10.462 2.414 -6.687 1.00 77.56 102 PHE A CA 1
ATOM 804 C C . PHE A 1 102 ? 9.507 2.701 -5.537 1.00 77.56 102 PHE A C 1
ATOM 806 O O . PHE A 1 102 ? 9.221 1.849 -4.697 1.00 77.56 102 PHE A O 1
ATOM 813 N N . ASN A 1 103 ? 8.980 3.920 -5.527 1.00 77.12 103 ASN A N 1
ATOM 814 C CA . ASN A 1 103 ? 8.044 4.361 -4.510 1.00 77.12 103 ASN A CA 1
ATOM 815 C C . ASN A 1 103 ? 6.622 4.456 -5.044 1.00 77.12 103 ASN A C 1
ATOM 817 O O . ASN A 1 103 ? 6.361 5.126 -6.039 1.00 77.12 103 ASN A O 1
ATOM 821 N N . VAL A 1 104 ? 5.688 3.852 -4.310 1.00 76.62 104 VAL A N 1
ATOM 822 C CA . VAL A 1 104 ? 4.250 4.001 -4.557 1.00 76.62 104 VAL A CA 1
ATOM 823 C C . VAL A 1 104 ? 3.580 4.674 -3.370 1.00 76.62 104 VAL A C 1
ATOM 825 O O . VAL A 1 104 ? 3.867 4.345 -2.214 1.00 76.62 104 VAL A O 1
ATOM 828 N N . SER A 1 105 ? 2.676 5.605 -3.666 1.00 79.62 105 SER A N 1
ATOM 829 C CA . SER A 1 105 ? 1.817 6.247 -2.676 1.00 79.62 105 SER A CA 1
ATOM 830 C C . SER A 1 105 ? 0.687 5.306 -2.259 1.00 79.62 105 SER A C 1
ATOM 832 O O . SER A 1 105 ? -0.062 4.799 -3.093 1.00 79.62 105 SER A O 1
ATOM 834 N N . LEU A 1 106 ? 0.550 5.099 -0.953 1.00 81.44 106 LEU A N 1
ATOM 835 C CA . LEU A 1 106 ? -0.602 4.460 -0.328 1.00 81.44 106 LEU A CA 1
ATOM 836 C C . LEU A 1 106 ? -1.183 5.463 0.663 1.00 81.44 106 LEU A C 1
ATOM 838 O O . LEU A 1 106 ? -0.508 5.831 1.621 1.00 81.44 106 LEU A O 1
ATOM 842 N N . THR A 1 107 ? -2.419 5.897 0.433 1.00 81.62 107 THR A N 1
ATOM 843 C CA . THR A 1 107 ? -3.120 6.796 1.353 1.00 81.62 107 THR A CA 1
ATOM 844 C C . THR A 1 107 ? -4.248 6.039 2.027 1.00 81.62 107 THR A C 1
ATOM 846 O O . THR A 1 107 ? -5.092 5.429 1.366 1.00 81.62 107 THR A O 1
ATOM 849 N N . VAL A 1 108 ? -4.254 6.087 3.355 1.00 78.69 108 VAL A N 1
ATOM 850 C CA . VAL A 1 108 ? -5.271 5.462 4.196 1.00 78.69 108 VAL A CA 1
ATOM 851 C C . VAL A 1 108 ? -5.905 6.553 5.039 1.00 78.69 108 VAL A C 1
ATOM 853 O O . VAL A 1 108 ? -5.215 7.227 5.798 1.00 78.69 108 VAL A O 1
ATOM 856 N N . GLN A 1 109 ? -7.215 6.710 4.906 1.00 78.56 109 GLN A N 1
ATOM 857 C CA . GLN A 1 109 ? -8.007 7.633 5.702 1.00 78.56 109 GLN A CA 1
ATOM 858 C C . GLN A 1 109 ? -8.933 6.828 6.607 1.00 78.56 109 GLN A C 1
ATOM 860 O O . GLN A 1 109 ? -9.751 6.032 6.138 1.00 78.56 109 GLN A O 1
ATOM 865 N N . VAL A 1 110 ? -8.790 7.041 7.910 1.00 74.50 110 VAL A N 1
ATOM 866 C CA . VAL A 1 110 ? -9.651 6.469 8.945 1.00 74.50 110 VAL A CA 1
ATOM 867 C C . VAL A 1 110 ? -10.436 7.614 9.567 1.00 74.50 110 VAL A C 1
ATOM 869 O O . VAL A 1 110 ? -9.854 8.649 9.873 1.00 74.50 110 VAL A O 1
ATOM 872 N N . THR A 1 111 ? -11.738 7.433 9.760 1.00 73.81 111 THR A N 1
ATOM 873 C CA . THR A 1 111 ? -12.597 8.423 10.420 1.00 73.81 111 THR A CA 1
ATOM 874 C C . THR A 1 111 ? -13.267 7.749 11.607 1.00 73.81 111 THR A C 1
ATOM 876 O O . THR A 1 111 ? -13.893 6.701 11.436 1.00 73.81 111 THR A O 1
ATOM 879 N N . ALA A 1 112 ? -13.130 8.318 12.805 1.00 70.69 112 ALA A N 1
ATOM 880 C CA . ALA A 1 112 ? -13.862 7.844 13.978 1.00 70.69 112 ALA A CA 1
ATOM 881 C C . ALA A 1 112 ? -15.205 8.553 14.125 1.00 70.69 112 ALA A C 1
ATOM 883 O O . ALA A 1 112 ? -15.382 9.691 13.708 1.00 70.69 112 ALA A O 1
ATOM 884 N N . ILE A 1 113 ? -16.143 7.854 14.752 1.00 72.31 113 ILE A N 1
ATOM 885 C CA . ILE A 1 113 ? -17.450 8.375 15.149 1.00 72.31 113 ILE A CA 1
ATOM 886 C C . ILE A 1 113 ? -17.314 9.213 16.430 1.00 72.31 113 ILE A C 1
ATOM 888 O O . ILE A 1 113 ? -18.053 10.176 16.633 1.00 72.31 113 ILE A O 1
ATOM 892 N N . SER A 1 114 ? -16.366 8.855 17.299 1.00 69.81 114 SER A N 1
ATOM 893 C CA . SER A 1 114 ? -16.063 9.548 18.550 1.00 69.81 114 SER A CA 1
ATOM 894 C C . SER A 1 114 ? -14.756 10.341 18.457 1.00 69.81 114 SER A C 1
ATOM 896 O O . SER A 1 114 ? -13.847 10.012 17.695 1.00 69.81 114 SER A O 1
ATOM 898 N N . ALA A 1 115 ? -14.656 11.418 19.243 1.00 66.88 115 ALA A N 1
ATOM 899 C CA . ALA A 1 115 ? -13.451 12.237 19.296 1.00 66.88 115 ALA A CA 1
ATOM 900 C C . ALA A 1 115 ? -12.288 11.441 19.913 1.00 66.88 115 ALA A C 1
ATOM 902 O O . ALA A 1 115 ? -12.291 11.138 21.105 1.00 66.88 115 ALA A O 1
ATOM 903 N N . ILE A 1 116 ? -11.286 11.139 19.091 1.00 68.81 116 ILE A N 1
ATOM 904 C CA . ILE A 1 116 ? -10.014 10.527 19.488 1.00 68.81 116 ILE A CA 1
ATOM 905 C C . ILE A 1 116 ? -8.935 11.616 19.443 1.00 68.81 116 ILE A C 1
ATOM 907 O O . ILE A 1 116 ? -8.912 12.437 18.522 1.00 68.81 116 ILE A O 1
ATOM 911 N N . TYR A 1 117 ? -8.050 11.654 20.444 1.00 69.25 117 TYR A N 1
ATOM 912 C CA . TYR A 1 117 ? -6.975 12.649 20.496 1.00 69.25 117 TYR A CA 1
ATOM 913 C C . TYR A 1 117 ? -6.007 12.471 19.318 1.00 69.25 117 TYR A C 1
ATOM 915 O O . TYR A 1 117 ? -5.669 11.350 18.947 1.00 69.25 117 TYR A O 1
ATOM 923 N N . GLN A 1 118 ? -5.495 13.574 18.763 1.00 68.50 118 GLN A N 1
ATOM 924 C CA . GLN A 1 118 ? -4.570 13.538 17.621 1.00 68.50 118 GLN A CA 1
ATOM 925 C C . GLN A 1 118 ? -3.335 12.652 17.875 1.00 68.50 118 GLN A C 1
ATOM 927 O O . GLN A 1 118 ? -2.953 11.869 17.013 1.00 68.50 118 GLN A O 1
ATOM 932 N N . SER A 1 119 ? -2.765 12.692 19.081 1.00 69.81 119 SER A N 1
ATOM 933 C CA . SER A 1 119 ? -1.623 11.846 19.457 1.00 69.81 119 SER A CA 1
ATOM 934 C C . SER A 1 119 ? -1.946 10.347 19.460 1.00 69.81 119 SER A C 1
ATOM 936 O O . SER A 1 119 ? -1.076 9.519 19.190 1.00 69.81 119 SER A O 1
ATOM 938 N N . GLN A 1 120 ? -3.199 9.976 19.742 1.00 71.38 120 GLN A N 1
ATOM 939 C CA . GLN A 1 120 ? -3.650 8.592 19.622 1.00 71.38 120 GLN A CA 1
ATOM 940 C C . GLN A 1 120 ? -3.740 8.193 18.148 1.00 71.38 120 GLN A C 1
ATOM 942 O O . GLN A 1 120 ? -3.321 7.095 17.803 1.00 71.38 120 GLN A O 1
ATOM 947 N N . TRP A 1 121 ? -4.192 9.086 17.265 1.00 71.38 121 TRP A N 1
ATOM 948 C CA . TRP A 1 121 ? -4.209 8.827 15.823 1.00 71.38 121 TRP A CA 1
ATOM 949 C C . TRP A 1 121 ? -2.827 8.658 15.214 1.00 71.38 121 TRP A C 1
ATOM 951 O O . TRP A 1 121 ? -2.621 7.714 14.457 1.00 71.38 121 TRP A O 1
ATOM 961 N N . GLU A 1 122 ? -1.881 9.522 15.572 1.00 74.94 122 GLU A N 1
ATOM 962 C CA . GLU A 1 122 ? -0.488 9.409 15.130 1.00 74.94 122 GLU A CA 1
ATOM 963 C C . GLU A 1 122 ? 0.112 8.069 15.580 1.00 74.94 122 GLU A C 1
ATOM 965 O O . GLU A 1 122 ? 0.730 7.361 14.788 1.00 74.94 122 GLU A O 1
ATOM 970 N N . SER A 1 123 ? -0.164 7.647 16.819 1.00 77.69 123 SER A N 1
ATOM 971 C CA . SER A 1 123 ? 0.267 6.334 17.307 1.00 77.69 123 SER A CA 1
ATOM 972 C C . SER A 1 123 ? -0.391 5.168 16.559 1.00 77.69 123 SER A C 1
ATOM 974 O O . SER A 1 123 ? 0.287 4.194 16.229 1.00 77.69 123 SER A O 1
ATOM 976 N N . LEU A 1 124 ? -1.696 5.246 16.271 1.00 78.56 124 LEU A N 1
ATOM 977 C CA . LEU A 1 124 ? -2.415 4.212 15.519 1.00 78.56 124 LEU A CA 1
ATOM 978 C C . LEU A 1 124 ? -1.892 4.111 14.081 1.00 78.56 124 LEU A C 1
ATOM 980 O O . LEU A 1 124 ? -1.707 3.003 13.583 1.00 78.56 124 LEU A O 1
ATOM 984 N N . ALA A 1 125 ? -1.616 5.244 13.431 1.00 75.94 125 ALA A N 1
ATOM 985 C CA . ALA A 1 125 ? -1.053 5.297 12.087 1.00 75.94 125 ALA A CA 1
ATOM 986 C C . ALA A 1 125 ? 0.299 4.572 12.006 1.00 75.94 125 ALA A C 1
ATOM 988 O O . ALA A 1 125 ? 0.458 3.678 11.173 1.00 75.94 125 ALA A O 1
ATOM 989 N N . THR A 1 126 ? 1.226 4.872 12.923 1.00 79.62 126 THR A N 1
ATOM 990 C CA . THR A 1 126 ? 2.529 4.191 13.003 1.00 79.62 126 THR A CA 1
ATOM 991 C C . THR A 1 126 ? 2.369 2.689 13.240 1.00 79.62 126 THR A C 1
ATOM 993 O O . THR A 1 126 ? 2.998 1.878 12.566 1.00 79.62 126 THR A O 1
ATOM 996 N N . GLN A 1 127 ? 1.466 2.284 14.138 1.00 81.31 127 GLN A N 1
ATOM 997 C CA . GLN A 1 127 ? 1.208 0.863 14.395 1.00 81.31 127 GLN A CA 1
ATOM 998 C C . GLN A 1 127 ? 0.620 0.138 13.171 1.00 81.31 127 GLN A C 1
ATOM 1000 O O . GLN A 1 127 ? 0.932 -1.032 12.937 1.00 81.31 127 GLN A O 1
ATOM 1005 N N . VAL A 1 128 ? -0.228 0.803 12.377 1.00 80.19 128 VAL A N 1
ATOM 1006 C CA . VAL A 1 128 ? -0.764 0.245 11.124 1.00 80.19 128 VAL A CA 1
ATOM 1007 C C . VAL A 1 128 ? 0.346 0.084 10.087 1.00 80.19 128 VAL A C 1
ATOM 1009 O O . VAL A 1 128 ? 0.400 -0.959 9.428 1.00 80.19 128 VAL A O 1
ATOM 1012 N N . GLU A 1 129 ? 1.251 1.059 9.973 1.00 77.62 129 GLU A N 1
ATOM 1013 C CA . G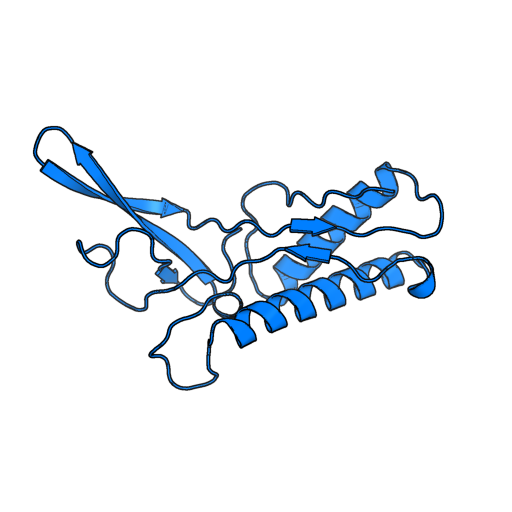LU A 1 129 ? 2.441 0.956 9.121 1.00 77.62 129 GLU A CA 1
ATOM 1014 C C . GLU A 1 129 ? 3.316 -0.240 9.526 1.00 77.62 129 GLU A C 1
ATOM 1016 O O . GLU A 1 129 ? 3.638 -1.081 8.682 1.00 77.62 129 GLU A O 1
ATOM 1021 N N . ASP A 1 130 ? 3.633 -0.381 10.816 1.00 79.06 130 ASP A N 1
ATOM 1022 C CA . ASP A 1 130 ? 4.455 -1.481 11.334 1.00 79.06 130 ASP A CA 1
ATOM 1023 C C . ASP A 1 130 ? 3.831 -2.851 11.043 1.00 79.06 130 ASP A C 1
ATOM 1025 O O . ASP A 1 130 ? 4.514 -3.800 10.639 1.00 79.06 130 ASP A O 1
ATOM 1029 N N . LYS A 1 131 ? 2.506 -2.967 11.197 1.00 80.75 131 LYS A N 1
ATOM 1030 C CA . LYS A 1 131 ? 1.768 -4.198 10.883 1.00 80.75 131 LYS A CA 1
ATOM 1031 C C . LYS A 1 131 ? 1.798 -4.522 9.394 1.00 80.75 131 LYS A C 1
ATOM 1033 O O . LYS A 1 131 ? 1.999 -5.684 9.034 1.00 80.75 131 LYS A O 1
ATOM 1038 N N . LEU A 1 132 ? 1.638 -3.521 8.529 1.00 76.44 132 LEU A N 1
ATOM 1039 C CA . LEU A 1 132 ? 1.741 -3.694 7.079 1.00 76.44 132 LEU A CA 1
ATOM 1040 C C . LEU A 1 132 ? 3.155 -4.105 6.650 1.00 76.44 132 LEU A C 1
ATOM 1042 O O . LEU A 1 132 ? 3.299 -5.017 5.832 1.00 76.44 132 LEU A O 1
ATOM 1046 N N . ARG A 1 133 ? 4.185 -3.493 7.247 1.00 73.94 133 ARG A N 1
ATOM 1047 C CA . ARG A 1 133 ? 5.602 -3.830 7.041 1.00 73.94 133 ARG A CA 1
ATOM 1048 C C . ARG A 1 133 ? 5.875 -5.285 7.427 1.00 73.94 133 ARG A C 1
ATOM 1050 O O . ARG A 1 133 ? 6.419 -6.043 6.623 1.00 73.94 133 ARG A O 1
ATOM 1057 N N . ALA A 1 134 ? 5.407 -5.714 8.601 1.00 73.88 134 ALA A N 1
ATOM 1058 C CA . ALA A 1 134 ? 5.579 -7.081 9.096 1.00 73.88 134 ALA A CA 1
ATOM 1059 C C . ALA A 1 134 ? 4.833 -8.143 8.266 1.00 73.88 134 ALA A C 1
ATOM 1061 O O . ALA A 1 134 ? 5.342 -9.247 8.081 1.00 73.88 134 ALA A O 1
ATOM 1062 N N . LEU A 1 135 ? 3.642 -7.828 7.742 1.00 70.62 135 LEU A N 1
ATOM 1063 C CA . LEU A 1 135 ? 2.824 -8.777 6.974 1.00 70.62 135 LEU A CA 1
ATOM 1064 C C . LEU A 1 135 ? 3.477 -9.231 5.663 1.00 70.62 135 LEU A C 1
ATOM 1066 O O . LEU A 1 135 ? 3.159 -10.318 5.173 1.00 70.62 135 LEU A O 1
ATOM 1070 N N . ARG A 1 136 ? 4.330 -8.396 5.058 1.00 66.88 136 ARG A N 1
ATOM 1071 C CA . ARG A 1 136 ? 4.801 -8.616 3.681 1.00 66.88 136 ARG A CA 1
ATOM 1072 C C . ARG A 1 136 ? 6.266 -8.269 3.415 1.00 66.88 136 ARG A C 1
ATOM 1074 O O . ARG A 1 136 ? 6.683 -8.368 2.265 1.00 66.88 136 ARG A O 1
ATOM 1081 N N . GLY A 1 137 ? 7.033 -7.865 4.429 1.00 55.81 137 GLY A N 1
ATOM 1082 C CA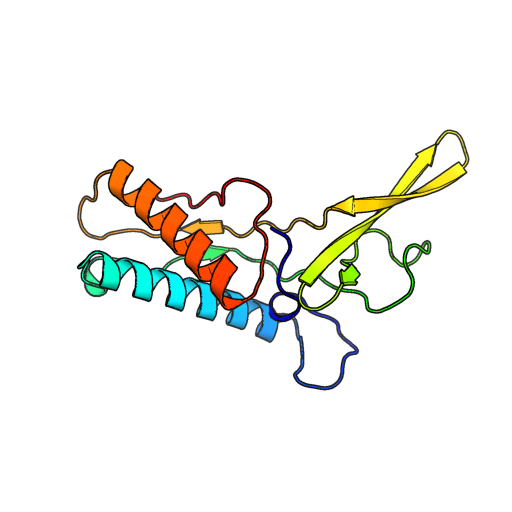 . GLY A 1 137 ? 8.408 -7.397 4.225 1.00 55.81 137 GLY A CA 1
ATOM 1083 C C . GLY A 1 137 ? 8.473 -6.135 3.357 1.00 55.81 137 GLY A C 1
ATOM 1084 O O . GLY A 1 137 ? 9.428 -5.956 2.611 1.00 55.81 137 GLY A O 1
ATOM 1085 N N . ALA A 1 138 ? 7.428 -5.301 3.405 1.00 51.56 138 ALA A N 1
ATOM 1086 C CA . ALA A 1 138 ? 7.357 -4.041 2.671 1.00 51.56 138 ALA A CA 1
ATOM 1087 C C . ALA A 1 138 ? 8.119 -2.957 3.433 1.00 51.56 138 ALA A C 1
ATOM 1089 O O . ALA A 1 138 ? 7.713 -2.605 4.537 1.00 51.56 138 ALA A O 1
ATOM 1090 N N . GLU A 1 139 ? 9.175 -2.382 2.866 1.00 49.56 139 GLU A N 1
ATOM 1091 C CA . GLU A 1 139 ? 9.797 -1.199 3.460 1.00 49.56 139 GLU A CA 1
ATOM 1092 C C . GLU A 1 139 ? 9.055 0.062 3.004 1.00 49.56 139 GLU A C 1
ATOM 1094 O O . GLU A 1 139 ? 9.084 0.457 1.836 1.00 49.56 139 GLU A O 1
ATOM 1099 N N . PHE A 1 140 ? 8.357 0.728 3.922 1.00 39.88 140 PHE A N 1
ATOM 1100 C CA . PHE A 1 140 ? 7.869 2.079 3.669 1.00 39.88 140 PHE A CA 1
ATOM 1101 C C . PHE A 1 140 ? 9.070 3.032 3.716 1.00 39.88 140 PHE A C 1
ATOM 1103 O O . PHE A 1 140 ? 9.683 3.228 4.766 1.00 39.88 140 PHE A O 1
ATOM 1110 N N . ALA A 1 141 ? 9.458 3.568 2.557 1.00 31.92 141 ALA A N 1
ATOM 1111 C CA . ALA A 1 141 ? 10.359 4.710 2.486 1.00 31.92 141 ALA A CA 1
ATOM 1112 C C . ALA A 1 141 ? 9.550 5.992 2.739 1.00 31.92 141 ALA A C 1
ATOM 1114 O O . ALA A 1 141 ? 8.648 6.305 1.955 1.00 31.92 141 ALA A O 1
ATOM 1115 N N . GLY A 1 142 ? 9.885 6.697 3.824 1.00 39.53 142 GLY A N 1
ATOM 1116 C CA . GLY A 1 142 ? 9.171 7.881 4.316 1.00 39.53 142 GLY A CA 1
ATOM 1117 C C . GLY A 1 142 ? 8.022 7.548 5.274 1.00 39.53 142 GLY A C 1
ATOM 1118 O O . GLY A 1 142 ? 7.544 6.417 5.292 1.00 39.53 142 GLY A O 1
ATOM 1119 N N . GLU A 1 143 ? 7.598 8.537 6.067 1.00 35.09 143 GLU A N 1
ATOM 1120 C CA . GLU A 1 143 ? 6.412 8.437 6.930 1.00 35.09 143 GLU A CA 1
ATOM 1121 C C . GLU A 1 143 ? 5.194 8.091 6.067 1.00 35.09 143 GLU A C 1
ATOM 1123 O O . GLU A 1 143 ? 4.886 8.797 5.099 1.00 35.09 143 GLU A O 1
ATOM 1128 N N . THR A 1 144 ? 4.492 7.000 6.378 1.00 40.38 144 THR A N 1
ATOM 1129 C CA . THR A 1 144 ? 3.208 6.735 5.729 1.00 40.38 144 THR A CA 1
ATOM 1130 C C . THR A 1 144 ? 2.268 7.877 6.089 1.00 40.38 144 THR A C 1
ATOM 1132 O O . THR A 1 144 ? 1.903 8.047 7.250 1.00 40.38 144 THR A O 1
ATOM 1135 N N . VAL A 1 145 ? 1.872 8.680 5.099 1.00 41.06 145 VAL A N 1
ATOM 1136 C CA . VAL A 1 145 ? 0.916 9.772 5.313 1.00 41.06 145 VAL A CA 1
ATOM 1137 C C . VAL A 1 145 ? -0.476 9.160 5.462 1.00 41.06 145 VAL A C 1
ATOM 1139 O O . VAL A 1 145 ? -1.250 9.042 4.511 1.00 41.06 145 VAL A O 1
ATOM 1142 N N . VAL A 1 146 ? -0.772 8.716 6.680 1.00 39.00 146 VAL A N 1
ATOM 1143 C CA . VAL A 1 146 ? -2.121 8.380 7.128 1.00 39.00 146 VAL A CA 1
ATOM 1144 C C . VAL A 1 146 ? -2.774 9.694 7.540 1.00 39.00 146 VAL A C 1
ATOM 1146 O O . VAL A 1 146 ? -2.611 10.171 8.661 1.00 39.00 146 VAL A O 1
ATOM 1149 N N . THR A 1 147 ? -3.479 10.331 6.610 1.00 40.34 147 THR A N 1
ATOM 1150 C CA . THR A 1 147 ? -4.261 11.532 6.902 1.00 40.34 147 THR A CA 1
ATOM 1151 C C . THR A 1 147 ? -5.601 11.130 7.500 1.00 40.34 147 THR A C 1
ATOM 1153 O O . THR A 1 147 ? -6.452 10.537 6.840 1.00 40.34 147 THR A O 1
ATOM 1156 N N . VAL A 1 148 ? -5.791 11.471 8.773 1.00 37.97 148 VAL A N 1
ATOM 1157 C CA . VAL A 1 148 ? -7.061 11.322 9.487 1.00 37.97 148 VAL A CA 1
ATOM 1158 C C . VAL A 1 148 ? -7.789 12.658 9.464 1.00 37.97 148 VAL A C 1
ATOM 1160 O O . VAL A 1 148 ? -7.224 13.691 9.818 1.00 37.97 148 VAL A O 1
ATOM 1163 N N . SER A 1 149 ? -9.053 12.633 9.057 1.00 42.56 149 SER A N 1
ATOM 1164 C CA . SER A 1 149 ? -9.960 13.771 9.1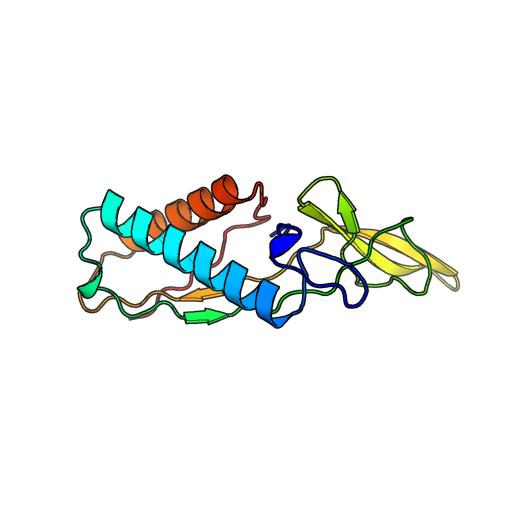76 1.00 42.56 149 SER A CA 1
ATOM 1165 C C . SER A 1 149 ? -11.220 13.343 9.919 1.00 42.56 149 SER A C 1
ATOM 1167 O O . SER A 1 149 ? -11.680 12.206 9.764 1.00 42.56 149 SER A O 1
ATOM 1169 N N . ASN A 1 150 ? -11.751 14.272 10.709 1.00 39.75 150 ASN A N 1
ATOM 1170 C CA . ASN A 1 150 ? -13.056 14.169 11.359 1.00 39.75 150 ASN A CA 1
ATOM 1171 C C . ASN A 1 150 ? -14.174 14.485 10.358 1.00 39.75 150 ASN A C 1
ATOM 1173 O O . ASN A 1 150 ? -13.940 15.381 9.513 1.00 39.75 150 ASN A O 1
#

Solvent-accessible surface area (backbone atoms only — not comparable to full-atom values): 8463 Å² total; per-residue (Å²): 36,24,46,28,52,70,34,22,17,42,99,84,55,79,77,86,63,30,44,57,65,52,6,37,53,46,46,51,52,51,50,52,50,26,44,53,52,47,32,56,75,69,72,44,62,74,84,45,39,52,86,64,49,71,53,66,74,46,50,57,50,48,90,74,85,84,70,53,91,91,39,58,74,30,31,36,67,57,94,66,25,23,53,29,19,24,40,79,41,77,61,88,94,44,82,43,74,44,82,41,79,30,68,52,77,62,38,44,32,50,34,55,79,58,95,71,57,68,73,57,50,56,52,49,44,53,50,28,50,54,43,48,26,70,76,51,69,25,52,66,64,66,84,77,61,57,57,68,58,129

pLDDT: mean 73.45, std 13.09, range [31.92, 88.44]

Sequence (150 aa):
MNPPVMYTYHENITPPQVDKNFAYYKCKSDVQSSINQVLQANSIPLNDINPPTVTYEPPHLQIGPACNETFVTRGIVEGSAVWYTCEEKTVGETKEYELTNFNVSLTVQVTAISAIYQSQWESLATQVEDKLRALRGAEFAGETVVTVSN

Mean predicted aligned error: 9.44 Å

Foldseek 3Di:
DFDFPLLAAEPPDDPPHRDFVRSVVVVLVLLQVLLVVLCVVVVHDPVQKDRKDKDFGHYYADEDDDDDPVFAPHFYDDDRTTFWGWHWDDDDPDTDIDTDGDDTAIEIEMEGNDDDDPVVVLVSQVSSVVSSCVVRVGDDDDRRPHDYDD

Nearest PDB structures (foldseek):
  6g55-assembly1_A-2  TM=5.693E-01  e=1.508E+00  Magnetospirillum gryphiswaldense
  6h81-assembly1_A-2  TM=5.666E-01  e=1.608E+00  Magnetospirillum gryphiswaldense
  6h8d-assembly1_A-2  TM=5.801E-01  e=1.608E+00  Magnetospirillum gryphiswaldense
  6g5e-assembly1_A-2  TM=5.408E-01  e=1.413E+00  Magnetospirillum gryphiswaldense
  3w5z-assembly1_A-2  TM=5.689E-01  e=1.830E+00  Magnetospirillum gryphiswaldense MSR-1

Secondary structure (DSSP, 8-state):
---BGGGSB-TT--SS---HHHHHHHHHHHHHHHHHHHHHHTT--GGGBPPPEEEE-PPBEE-SSS--GGGBT-EEEETTEEEEEEEEEEETTEEEEEEEE----EEEE--BSS---HHHHHHHHHHHHHHHHHHHT----S--------

Organism: Caenorhabditis brenneri (NCBI:txid135651)